Protein AF-A0A944VTJ9-F1 (afdb_monomer)

pLDDT: mean 94.47, std 5.13, range [71.0, 98.31]

Foldseek 3Di:
DDPVVVVVVVVVVVVVCVVCVVVDDDPVVVVVVVVVQVVCVVVVNDDDDDPVVVVVVVVVVVD

Sequence (63 aa):
MTVTEKLQVMEELWSDLCCNQDQIPVPQWHKDILDKREELVKQGKATFVDWKTAKKRIANRIS

Structure (mmCIF, N/CA/C/O backbone):
data_AF-A0A944VTJ9-F1
#
_entry.id   AF-A0A944VTJ9-F1
#
loop_
_atom_site.group_PDB
_atom_site.id
_atom_site.type_symbol
_atom_site.label_atom_id
_atom_site.label_alt_id
_atom_site.label_comp_id
_atom_site.label_asym_id
_atom_site.label_entity_id
_atom_site.label_seq_id
_atom_site.pdbx_PDB_ins_code
_atom_site.Cartn_x
_atom_site.Cartn_y
_atom_site.Cartn_z
_atom_site.occupancy
_atom_site.B_iso_or_equiv
_atom_site.auth_seq_id
_atom_site.auth_comp_id
_atom_site.auth_asym_id
_atom_site.auth_atom_id
_atom_site.pdbx_PDB_model_num
ATOM 1 N N . MET A 1 1 ? 24.970 -2.187 -18.510 1.00 72.81 1 MET A N 1
ATOM 2 C CA . MET A 1 1 ? 23.944 -1.269 -17.992 1.00 72.81 1 MET A CA 1
ATOM 3 C C . MET A 1 1 ? 24.507 -0.475 -16.830 1.00 72.81 1 MET A C 1
ATOM 5 O O . MET A 1 1 ? 24.918 -1.079 -15.836 1.00 72.81 1 MET A O 1
ATOM 9 N N . THR A 1 2 ? 24.545 0.843 -16.961 1.00 97.19 2 THR A N 1
ATOM 10 C CA . THR A 1 2 ? 24.843 1.775 -15.870 1.00 97.19 2 THR A CA 1
ATOM 11 C C . THR A 1 2 ? 23.695 1.795 -14.853 1.00 97.19 2 THR A C 1
ATOM 13 O O . THR A 1 2 ? 22.614 1.263 -15.105 1.00 97.19 2 THR A O 1
ATOM 16 N N . VAL A 1 3 ? 23.917 2.383 -13.673 1.00 97.38 3 VAL A N 1
ATOM 17 C CA . VAL A 1 3 ? 22.841 2.573 -12.682 1.00 97.38 3 VAL A CA 1
ATOM 18 C C . VAL A 1 3 ? 21.721 3.439 -13.263 1.00 97.38 3 VAL A C 1
ATOM 20 O O . VAL A 1 3 ? 20.557 3.093 -13.104 1.00 97.3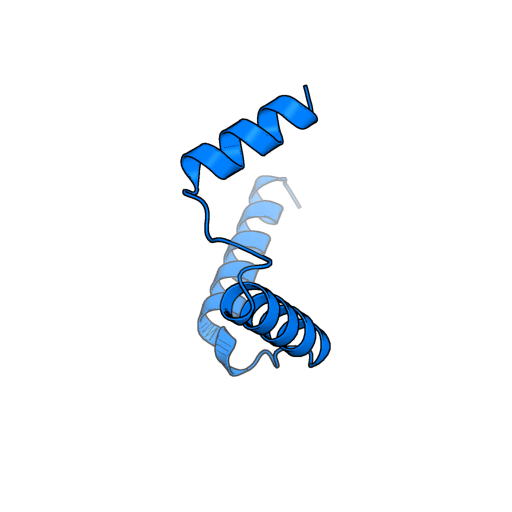8 3 VAL A O 1
ATOM 23 N N . THR A 1 4 ? 22.067 4.498 -13.997 1.00 97.69 4 THR A N 1
ATOM 24 C CA . THR A 1 4 ? 21.103 5.378 -14.673 1.00 97.69 4 THR A CA 1
ATOM 25 C C . THR A 1 4 ? 20.227 4.613 -15.658 1.00 97.69 4 THR A C 1
ATOM 27 O O . THR A 1 4 ? 19.009 4.714 -15.588 1.00 97.69 4 THR A O 1
ATOM 30 N N . GLU A 1 5 ? 20.827 3.780 -16.511 1.00 97.38 5 GLU A N 1
ATOM 31 C CA . GLU A 1 5 ? 20.078 2.964 -17.478 1.00 97.38 5 GLU A CA 1
ATOM 32 C C . GLU A 1 5 ? 19.141 1.970 -16.780 1.00 97.38 5 GLU A C 1
ATOM 34 O O . GLU A 1 5 ? 18.022 1.747 -17.230 1.00 97.38 5 GLU A O 1
ATOM 39 N N . LYS A 1 6 ? 19.563 1.384 -15.651 1.00 97.31 6 LYS A N 1
ATOM 40 C CA . LYS A 1 6 ? 18.692 0.498 -14.863 1.00 97.31 6 LYS A CA 1
ATOM 41 C C . LYS A 1 6 ? 17.496 1.249 -14.277 1.00 97.31 6 LYS A C 1
ATOM 43 O O . LYS A 1 6 ? 16.395 0.714 -14.301 1.00 97.31 6 LYS A O 1
ATOM 48 N N . LEU A 1 7 ? 17.709 2.459 -13.758 1.00 97.75 7 LEU A N 1
ATOM 49 C CA . LEU A 1 7 ? 16.636 3.279 -13.189 1.00 97.75 7 LEU A CA 1
ATOM 50 C C . LEU A 1 7 ? 15.632 3.716 -14.257 1.00 97.75 7 LEU A C 1
ATOM 52 O O . LEU A 1 7 ? 14.437 3.579 -14.034 1.00 97.75 7 L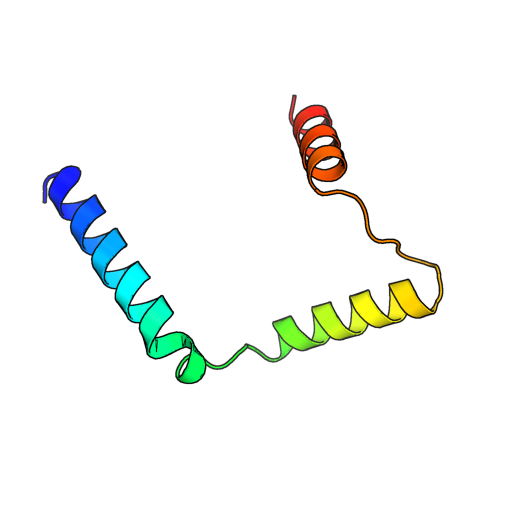EU A O 1
ATOM 56 N N . GLN A 1 8 ? 16.107 4.140 -15.429 1.00 97.44 8 GLN A N 1
ATOM 57 C CA . GLN A 1 8 ? 15.239 4.508 -16.553 1.00 97.44 8 GLN A CA 1
ATOM 58 C C . GLN A 1 8 ? 14.352 3.341 -16.989 1.00 97.44 8 GLN A C 1
ATOM 60 O O . GLN A 1 8 ? 13.142 3.498 -17.104 1.00 97.44 8 GLN A O 1
ATOM 65 N N . VAL A 1 9 ? 14.925 2.141 -17.127 1.00 97.75 9 VAL A N 1
ATOM 66 C CA . VAL A 1 9 ? 14.139 0.941 -17.449 1.00 97.75 9 VAL A CA 1
ATOM 67 C C . VAL A 1 9 ? 13.110 0.639 -16.356 1.00 97.75 9 VAL A C 1
ATOM 69 O O . VAL A 1 9 ? 11.978 0.281 -16.663 1.00 97.75 9 VAL A O 1
ATOM 72 N N . MET A 1 10 ? 13.461 0.792 -15.075 1.00 97.19 10 MET A N 1
ATOM 73 C CA . MET A 1 10 ? 12.496 0.603 -13.985 1.00 97.19 10 MET A CA 1
ATOM 74 C C . MET A 1 10 ? 11.353 1.625 -14.029 1.00 97.19 10 MET A C 1
ATOM 76 O O . MET A 1 10 ? 10.212 1.250 -13.773 1.00 97.19 10 MET A O 1
ATOM 80 N N . GLU A 1 11 ? 11.640 2.886 -14.353 1.00 96.62 11 GLU A N 1
ATOM 81 C CA . GLU A 1 11 ? 10.631 3.943 -14.493 1.00 96.62 11 GLU A CA 1
ATOM 82 C C . GLU A 1 11 ? 9.698 3.689 -15.679 1.00 96.62 11 GLU A C 1
ATOM 84 O O . GLU A 1 11 ? 8.483 3.814 -15.532 1.00 96.62 11 GLU A O 1
ATOM 89 N N . GLU A 1 12 ? 10.240 3.269 -16.823 1.00 96.62 12 GLU A N 1
ATOM 90 C CA . GLU A 1 12 ? 9.449 2.904 -18.002 1.00 96.62 12 GLU A CA 1
ATOM 91 C C . GLU A 1 12 ? 8.524 1.720 -17.708 1.00 96.62 12 GLU A C 1
ATOM 93 O O . GLU A 1 12 ? 7.322 1.795 -17.971 1.00 96.62 12 GLU A O 1
ATOM 98 N N . LEU A 1 13 ? 9.054 0.662 -17.084 1.00 95.19 13 LEU A N 1
ATOM 99 C CA . LEU A 1 13 ? 8.258 -0.491 -16.659 1.00 95.19 13 LEU A CA 1
ATOM 100 C C . LEU A 1 13 ? 7.163 -0.079 -15.674 1.00 95.19 13 LEU A C 1
ATOM 102 O O . LEU A 1 13 ? 6.019 -0.510 -15.799 1.00 95.19 13 LEU A O 1
ATOM 106 N N . TRP A 1 14 ? 7.496 0.761 -14.694 1.00 94.81 14 TRP A N 1
ATOM 107 C CA . TRP A 1 14 ? 6.525 1.238 -13.718 1.00 94.81 14 TRP A CA 1
ATOM 108 C C . TRP A 1 14 ? 5.414 2.066 -14.375 1.00 94.81 14 TRP A C 1
ATOM 110 O O . TRP A 1 14 ? 4.237 1.853 -14.085 1.00 94.81 14 TRP A O 1
ATOM 120 N N . SER A 1 15 ? 5.772 2.968 -15.291 1.00 94.75 15 SER A N 1
ATOM 121 C CA . SER A 1 15 ? 4.808 3.775 -16.039 1.00 94.75 15 SER A CA 1
ATOM 122 C C . SER A 1 15 ? 3.873 2.908 -16.881 1.00 94.75 15 SER A C 1
ATOM 124 O O . SER A 1 15 ? 2.668 3.154 -16.891 1.00 94.75 15 SER A O 1
ATOM 126 N N . ASP A 1 16 ? 4.402 1.894 -17.567 1.00 93.12 16 ASP A N 1
ATOM 127 C CA . ASP A 1 16 ? 3.596 0.983 -18.382 1.00 93.12 16 ASP A CA 1
ATOM 128 C C . ASP A 1 16 ? 2.606 0.177 -17.526 1.00 93.12 16 ASP A C 1
ATOM 130 O O . ASP A 1 16 ? 1.412 0.128 -17.828 1.00 93.12 16 ASP A O 1
ATOM 134 N N . LEU A 1 17 ? 3.067 -0.363 -16.391 1.00 91.19 17 LEU A N 1
ATOM 135 C CA . LEU A 1 17 ? 2.207 -1.080 -15.445 1.00 91.19 17 LEU A CA 1
ATOM 136 C C . LEU A 1 17 ? 1.080 -0.192 -14.902 1.00 91.19 17 LEU A C 1
ATOM 138 O O . LEU A 1 17 ? -0.049 -0.660 -14.755 1.00 91.19 17 LEU A O 1
ATOM 142 N N . CYS A 1 18 ? 1.358 1.085 -14.624 1.00 90.19 18 CYS A N 1
ATOM 143 C CA . CYS A 1 18 ? 0.336 2.036 -14.190 1.00 90.19 18 CYS A CA 1
ATOM 144 C C . CYS A 1 18 ? -0.703 2.320 -15.286 1.00 90.19 18 CYS A C 1
ATOM 146 O O . CYS A 1 18 ? -1.897 2.368 -14.991 1.00 90.19 18 CYS A O 1
ATOM 148 N N . CYS A 1 19 ? -0.274 2.480 -16.541 1.00 92.75 19 CYS A N 1
ATOM 149 C CA . CYS A 1 19 ? -1.178 2.704 -17.673 1.00 92.75 19 CYS A CA 1
ATOM 150 C C . CYS A 1 19 ? -2.049 1.478 -17.990 1.00 92.75 19 CYS A C 1
ATOM 152 O O . CYS A 1 19 ? -3.179 1.632 -18.448 1.00 92.75 19 CYS A O 1
ATOM 154 N N . ASN A 1 20 ? -1.545 0.273 -17.716 1.00 89.88 20 ASN A N 1
ATOM 155 C CA . ASN A 1 20 ? -2.209 -0.997 -18.015 1.00 89.88 20 ASN A CA 1
ATOM 156 C C . ASN A 1 20 ? -2.795 -1.686 -16.770 1.00 89.88 20 ASN A C 1
ATOM 158 O O . ASN A 1 20 ? -3.011 -2.897 -16.784 1.00 89.88 20 ASN A O 1
ATOM 162 N N . GLN A 1 21 ? -3.075 -0.937 -15.699 1.00 86.38 21 GLN A N 1
ATOM 163 C CA . GLN A 1 21 ? -3.517 -1.491 -14.411 1.00 86.38 21 GLN A CA 1
ATOM 164 C C . GLN A 1 21 ? -4.745 -2.414 -14.514 1.00 86.38 21 GLN A C 1
ATOM 166 O O . GLN A 1 21 ? -4.809 -3.424 -13.818 1.00 86.38 21 GLN A O 1
ATOM 171 N N . ASP A 1 22 ? -5.681 -2.121 -15.422 1.00 87.50 22 ASP A N 1
ATOM 172 C CA . ASP A 1 22 ? -6.906 -2.912 -15.608 1.00 87.50 22 ASP A CA 1
ATOM 173 C C . ASP A 1 22 ? -6.632 -4.295 -16.224 1.00 87.50 22 ASP A C 1
ATOM 175 O O . ASP A 1 22 ? -7.451 -5.207 -16.114 1.00 87.50 22 ASP A O 1
ATOM 179 N N . GLN A 1 23 ? -5.468 -4.470 -16.856 1.00 89.94 23 GLN A N 1
ATOM 180 C CA . GLN A 1 23 ? -5.025 -5.746 -17.420 1.00 89.94 23 GLN A CA 1
ATOM 181 C C . GLN A 1 23 ? -4.367 -6.651 -16.370 1.00 89.94 23 GLN A C 1
ATOM 183 O O . GLN A 1 23 ? -4.125 -7.829 -16.639 1.00 89.9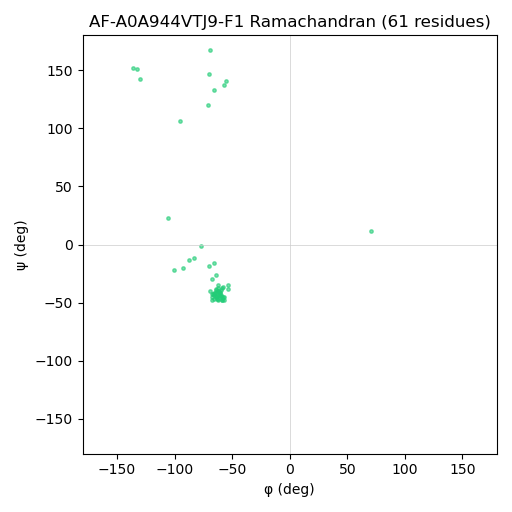4 23 GLN A O 1
ATOM 188 N N . ILE A 1 24 ? -4.066 -6.124 -15.178 1.00 86.38 24 ILE A N 1
ATOM 189 C CA . ILE A 1 24 ? -3.395 -6.861 -14.109 1.00 86.38 24 ILE A CA 1
ATOM 190 C C . ILE A 1 24 ? -4.467 -7.416 -13.163 1.00 86.38 24 ILE A C 1
ATOM 192 O O . ILE A 1 24 ? -5.048 -6.664 -12.375 1.00 86.38 24 ILE A O 1
ATOM 196 N N . PRO A 1 25 ? -4.752 -8.732 -13.192 1.00 88.62 25 PRO A N 1
ATOM 197 C CA . PRO A 1 25 ? -5.765 -9.300 -12.320 1.00 88.62 25 PRO A CA 1
ATOM 198 C C . PRO A 1 25 ? -5.322 -9.188 -10.862 1.00 88.62 25 PRO A C 1
ATOM 200 O O . PRO A 1 25 ? -4.204 -9.560 -10.500 1.00 88.62 25 PRO A O 1
ATOM 203 N N . VAL A 1 26 ? -6.226 -8.722 -10.002 1.00 86.19 26 VAL A N 1
ATOM 204 C CA . VAL A 1 26 ? -6.001 -8.729 -8.555 1.00 86.19 26 VAL A CA 1
ATOM 205 C C . VAL A 1 26 ? -6.059 -10.181 -8.067 1.00 86.19 26 VAL A C 1
ATOM 207 O O . VAL A 1 26 ? -7.098 -10.827 -8.227 1.00 86.19 26 VAL A O 1
ATOM 210 N N . PRO A 1 27 ? -4.988 -10.723 -7.454 1.00 93.88 27 PRO A N 1
ATOM 211 C CA . PRO A 1 27 ? -5.026 -12.066 -6.891 1.00 93.88 27 PRO A CA 1
ATOM 212 C C . PRO A 1 27 ? -6.143 -12.195 -5.853 1.00 93.88 27 PRO A C 1
ATOM 214 O O . PRO A 1 27 ? -6.291 -11.326 -4.994 1.00 93.88 27 PRO A O 1
ATOM 217 N N . GLN A 1 28 ? -6.888 -13.303 -5.878 1.00 94.69 28 GLN A N 1
ATOM 218 C CA . GLN A 1 28 ? -8.036 -13.503 -4.982 1.00 94.69 28 GLN A CA 1
ATOM 219 C C . GLN A 1 28 ? -7.664 -13.316 -3.501 1.00 94.69 28 GLN A C 1
ATOM 221 O O . GLN A 1 28 ? -8.382 -12.657 -2.755 1.00 94.69 28 GLN A O 1
ATOM 226 N N . TRP A 1 29 ? -6.478 -13.778 -3.099 1.00 96.38 29 TRP A N 1
ATOM 227 C CA . TRP A 1 29 ? -6.011 -13.647 -1.721 1.00 96.38 29 TRP A CA 1
ATOM 228 C C . TRP A 1 29 ? -5.797 -12.185 -1.277 1.00 96.38 29 TRP A C 1
ATOM 230 O O . TRP A 1 29 ? -5.919 -11.895 -0.086 1.00 96.38 29 TRP A O 1
ATOM 240 N N . HIS A 1 30 ? -5.512 -11.247 -2.198 1.00 94.94 30 HIS A N 1
ATOM 241 C CA . HIS A 1 30 ? -5.480 -9.813 -1.868 1.00 94.94 30 HIS A CA 1
ATOM 242 C C . HIS A 1 30 ? -6.867 -9.348 -1.425 1.00 94.94 30 HIS A C 1
ATOM 244 O O . HIS A 1 30 ? -6.991 -8.686 -0.393 1.00 94.94 30 HIS A O 1
ATOM 250 N N . LYS A 1 31 ? -7.902 -9.719 -2.188 1.00 94.88 31 LYS A N 1
ATOM 251 C CA . LYS A 1 31 ? -9.291 -9.377 -1.881 1.00 94.88 31 LYS A CA 1
ATOM 252 C C . LYS A 1 31 ? -9.721 -9.992 -0.552 1.00 94.88 31 LYS A C 1
ATOM 254 O O . LYS A 1 31 ? -10.208 -9.269 0.307 1.00 94.88 31 LYS A O 1
ATOM 259 N N . ASP A 1 32 ? -9.426 -11.271 -0.333 1.00 97.56 32 ASP A N 1
ATOM 260 C CA . ASP A 1 32 ? -9.804 -11.972 0.900 1.00 97.56 32 ASP A CA 1
ATOM 261 C C . ASP A 1 32 ? -9.232 -11.286 2.159 1.00 97.56 32 ASP A C 1
ATOM 263 O O . ASP A 1 32 ? -9.886 -11.206 3.203 1.00 97.56 32 ASP A O 1
ATOM 267 N N . ILE A 1 33 ? -8.010 -10.744 2.073 1.00 97.38 33 ILE A N 1
ATOM 268 C CA . ILE A 1 33 ? -7.402 -9.970 3.164 1.00 97.38 33 ILE A CA 1
ATOM 269 C C . ILE A 1 33 ? -8.132 -8.644 3.389 1.00 97.38 33 ILE A C 1
ATOM 271 O O . ILE A 1 33 ? -8.311 -8.247 4.545 1.00 97.38 33 ILE A O 1
ATOM 275 N N . LEU A 1 34 ? -8.505 -7.938 2.319 1.00 96.31 34 LEU A N 1
ATOM 276 C CA . LEU A 1 34 ? -9.232 -6.673 2.421 1.00 96.31 34 LEU A CA 1
ATOM 277 C C . LEU A 1 34 ? -10.625 -6.892 3.015 1.00 96.31 34 LEU A C 1
ATOM 279 O O . LEU A 1 34 ? -10.950 -6.228 3.997 1.00 96.31 34 LEU A O 1
ATOM 283 N N . ASP A 1 35 ? -11.362 -7.888 2.524 1.00 97.12 35 ASP A N 1
ATOM 284 C CA . ASP A 1 35 ? -12.691 -8.259 3.020 1.00 97.12 35 ASP A CA 1
ATOM 285 C C . ASP A 1 35 ? -12.629 -8.610 4.518 1.00 97.12 35 ASP A C 1
ATOM 287 O O . ASP A 1 35 ? -13.398 -8.097 5.335 1.00 97.12 35 ASP A O 1
ATOM 291 N N . LYS A 1 36 ? -11.631 -9.409 4.927 1.00 97.81 36 LYS A N 1
ATOM 292 C CA . LYS A 1 36 ? -11.401 -9.733 6.344 1.00 97.81 36 LYS A CA 1
ATOM 293 C C . LYS A 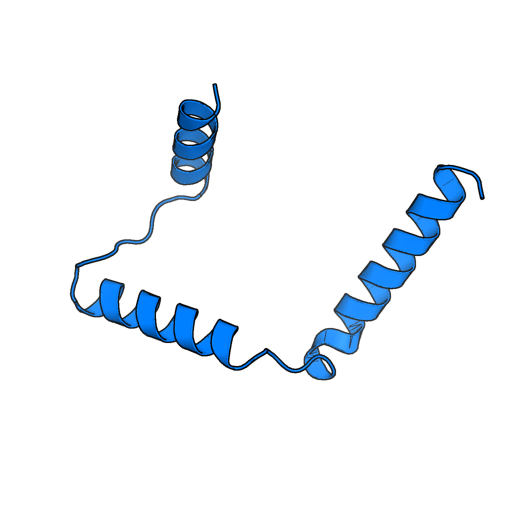1 36 ? -11.113 -8.490 7.191 1.00 97.81 36 LYS A C 1
ATOM 295 O O . LYS A 1 36 ? -11.568 -8.407 8.332 1.00 97.81 36 LYS A O 1
ATOM 300 N N . ARG A 1 37 ? -10.316 -7.543 6.685 1.00 97.25 37 ARG A N 1
ATOM 301 C CA . ARG A 1 37 ? -9.986 -6.303 7.410 1.00 97.25 37 ARG A CA 1
ATOM 302 C C . ARG A 1 37 ? -11.197 -5.387 7.527 1.00 97.25 37 ARG A C 1
ATOM 304 O O . ARG A 1 37 ? -11.397 -4.812 8.593 1.00 97.25 37 ARG A O 1
ATOM 311 N N . GLU A 1 38 ? -11.995 -5.280 6.472 1.00 97.62 38 GLU A N 1
ATOM 312 C CA . GLU A 1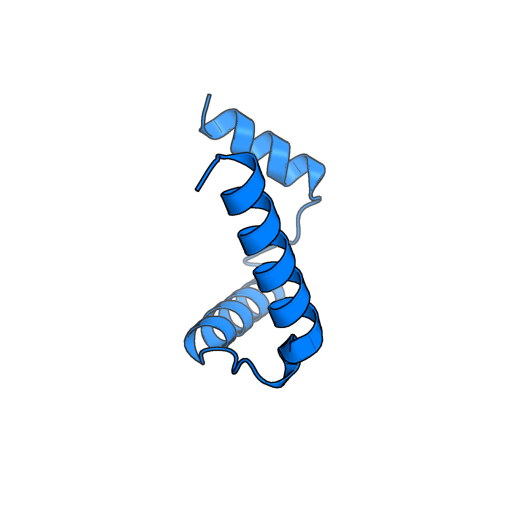 38 ? -13.234 -4.509 6.477 1.00 97.62 38 GLU A CA 1
ATOM 313 C C . GLU A 1 38 ? -14.218 -5.060 7.516 1.00 97.62 38 GLU A C 1
ATOM 315 O O . GLU A 1 38 ? -14.765 -4.301 8.316 1.00 97.62 38 GLU A O 1
ATOM 320 N N . GLU A 1 39 ? -14.371 -6.382 7.583 1.00 98.25 39 GLU A N 1
ATOM 321 C CA . GLU A 1 39 ? -15.234 -7.029 8.570 1.00 98.25 39 GLU A CA 1
ATOM 322 C C . GLU A 1 39 ? -14.765 -6.771 10.012 1.00 98.25 39 GLU A C 1
ATOM 324 O O . GLU A 1 39 ? -15.569 -6.477 10.896 1.00 98.25 39 GLU A O 1
ATOM 329 N N . LEU A 1 40 ? -13.452 -6.784 10.267 1.00 98.31 40 LEU A N 1
ATOM 330 C CA . LEU A 1 40 ? -12.919 -6.419 11.584 1.00 98.31 40 LEU A CA 1
ATOM 331 C C . LEU A 1 40 ? -13.233 -4.966 11.960 1.00 98.31 40 LEU A C 1
ATOM 333 O O . LEU A 1 40 ? -13.480 -4.694 13.136 1.00 98.31 40 LEU A O 1
ATOM 337 N N . VAL A 1 41 ? -13.245 -4.044 10.993 1.00 97.94 41 VAL A N 1
ATOM 338 C CA . VAL A 1 41 ? -13.655 -2.652 11.233 1.00 97.94 41 VAL A CA 1
ATOM 339 C C . VAL A 1 41 ? -15.148 -2.576 11.550 1.00 97.94 41 VAL A C 1
ATOM 341 O O . VAL A 1 41 ? -15.517 -1.945 12.540 1.00 97.94 41 VAL A O 1
ATOM 344 N N . LYS A 1 4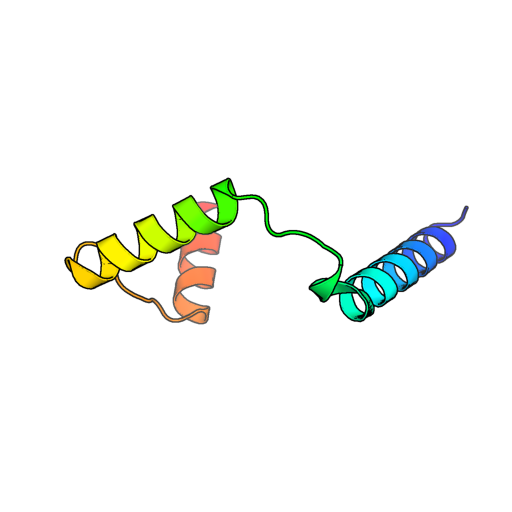2 ? -16.002 -3.273 10.786 1.00 97.50 42 LYS A N 1
ATOM 345 C CA . LYS A 1 42 ? -17.456 -3.345 11.038 1.00 97.50 42 LYS A CA 1
ATOM 346 C C . LYS A 1 42 ? -17.777 -3.907 12.424 1.00 97.50 42 LYS A C 1
ATOM 348 O O . LYS A 1 42 ? -18.669 -3.408 13.101 1.00 97.50 42 LYS A O 1
ATOM 353 N N . GLN A 1 43 ? -17.006 -4.893 12.879 1.00 98.00 43 GLN A N 1
ATOM 354 C CA . GLN A 1 43 ? -17.122 -5.482 14.217 1.00 98.00 43 GLN A CA 1
ATOM 355 C C . GLN A 1 43 ? -16.507 -4.619 15.337 1.00 98.00 43 GLN A C 1
ATOM 357 O O . GLN A 1 43 ? -16.516 -5.040 16.494 1.00 98.00 43 GLN A O 1
ATOM 362 N N . GLY A 1 44 ? -15.909 -3.463 15.026 1.00 97.19 44 GLY A N 1
ATOM 363 C CA . GLY A 1 44 ? -15.219 -2.607 16.000 1.00 97.19 44 GLY A CA 1
ATOM 364 C C . GLY A 1 44 ? -13.898 -3.181 16.534 1.00 97.19 44 GLY A C 1
ATOM 365 O O . GLY A 1 44 ? -13.342 -2.665 17.501 1.00 97.19 44 GLY A O 1
ATOM 366 N N . LYS A 1 45 ? -13.376 -4.246 15.915 1.00 97.69 45 LYS A N 1
ATOM 367 C CA . LYS A 1 45 ? -12.116 -4.918 16.290 1.00 97.69 45 LYS A CA 1
ATOM 368 C C . LYS A 1 45 ? -10.886 -4.298 15.624 1.00 97.69 45 LYS A C 1
ATOM 370 O O . LYS A 1 45 ? -9.760 -4.602 16.013 1.00 97.69 45 LYS A O 1
ATOM 375 N N . ALA A 1 46 ? -11.090 -3.453 14.620 1.00 96.38 46 ALA A N 1
ATOM 376 C CA . ALA A 1 4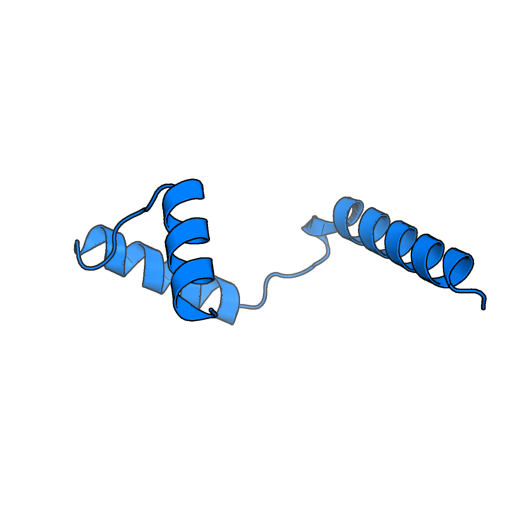6 ? -10.055 -2.668 13.967 1.00 96.38 46 ALA A CA 1
ATOM 377 C C . ALA A 1 46 ? -10.544 -1.234 13.746 1.00 96.38 46 ALA A C 1
ATOM 379 O O . ALA A 1 46 ? -11.736 -0.987 13.583 1.00 96.38 46 ALA A O 1
ATOM 380 N N . THR A 1 47 ? -9.612 -0.286 13.723 1.00 94.75 47 THR A N 1
ATOM 381 C CA . THR A 1 47 ? -9.899 1.127 13.472 1.00 94.75 47 THR A CA 1
ATOM 382 C C . THR A 1 47 ? -8.932 1.688 12.445 1.00 94.75 47 THR A C 1
ATOM 384 O O . THR A 1 47 ? -7.787 1.242 12.320 1.00 94.75 47 THR A O 1
ATOM 387 N N . PHE A 1 48 ? -9.398 2.690 11.706 1.00 94.75 48 PHE A N 1
ATOM 388 C CA . PHE A 1 48 ? -8.515 3.492 10.878 1.00 94.75 48 PHE A CA 1
ATOM 389 C C . PHE A 1 48 ? -7.630 4.369 11.758 1.00 94.75 48 PHE A C 1
ATOM 391 O O . PHE A 1 48 ? -8.030 4.834 12.825 1.00 94.75 48 PHE A O 1
ATOM 398 N N . VAL A 1 49 ? -6.410 4.598 11.287 1.00 95.25 49 VAL A N 1
ATOM 399 C CA . VAL A 1 49 ? -5.447 5.477 11.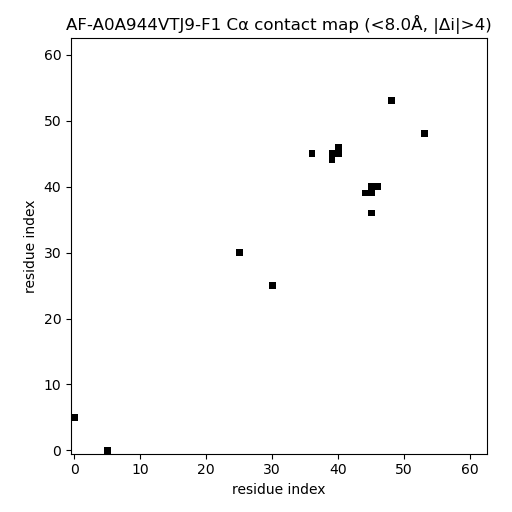935 1.00 95.25 49 VAL A CA 1
ATOM 400 C C . VAL A 1 49 ? -4.894 6.442 10.904 1.00 95.25 49 VAL A C 1
ATOM 402 O O . VAL A 1 49 ? -4.661 6.077 9.752 1.00 95.25 49 VAL A O 1
ATOM 405 N N . ASP A 1 50 ? -4.670 7.675 11.340 1.00 96.88 50 ASP A N 1
ATOM 406 C CA . ASP A 1 50 ? -3.988 8.683 10.545 1.00 96.88 50 ASP A CA 1
ATOM 407 C C . ASP A 1 50 ? -2.607 8.182 10.072 1.00 96.88 50 ASP A C 1
ATOM 409 O O . ASP A 1 50 ? -1.854 7.538 10.813 1.00 96.88 50 ASP A O 1
ATOM 413 N N . TRP A 1 51 ? -2.256 8.508 8.829 1.00 96.44 51 TRP A N 1
ATOM 414 C CA . TRP A 1 51 ? -1.031 8.037 8.188 1.00 96.44 51 TRP A CA 1
ATOM 415 C C . TRP A 1 51 ? 0.254 8.530 8.865 1.00 96.44 51 TRP A C 1
ATOM 417 O O . TRP A 1 51 ? 1.218 7.773 9.004 1.00 96.44 51 TRP A O 1
ATOM 427 N N . LYS A 1 52 ? 0.278 9.777 9.345 1.00 96.88 52 LYS A N 1
ATOM 428 C CA . LYS A 1 52 ? 1.397 10.337 10.115 1.00 96.88 52 LYS A CA 1
ATOM 429 C C . LYS A 1 52 ? 1.571 9.579 11.429 1.00 96.88 52 LYS A C 1
ATOM 431 O O . LYS A 1 52 ? 2.700 9.251 11.803 1.00 96.88 52 LYS A O 1
ATOM 436 N N . THR A 1 53 ? 0.467 9.243 12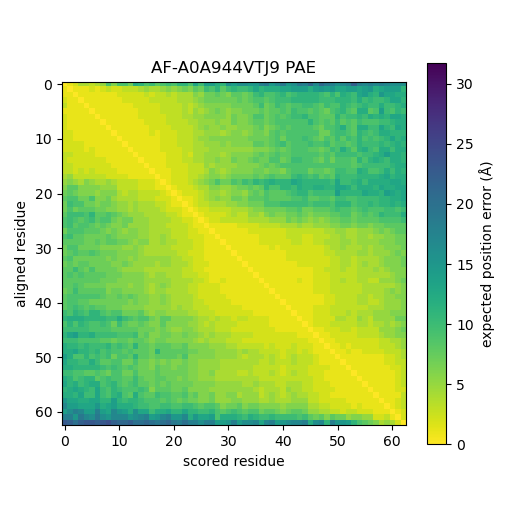.094 1.00 96.81 53 THR A N 1
ATOM 437 C CA . THR A 1 53 ? 0.484 8.423 13.315 1.00 96.81 53 THR A CA 1
ATOM 438 C C . THR A 1 53 ? 0.998 7.009 13.034 1.00 96.81 53 THR A C 1
ATOM 440 O O . THR A 1 53 ? 1.865 6.517 13.762 1.00 96.81 53 THR A O 1
ATOM 443 N N . ALA A 1 54 ? 0.535 6.373 11.952 1.00 96.12 54 ALA A N 1
ATOM 444 C CA . ALA A 1 54 ? 1.009 5.054 11.534 1.00 96.12 54 ALA A CA 1
ATOM 445 C C . ALA A 1 54 ? 2.522 5.048 11.259 1.00 96.12 54 ALA A C 1
ATOM 447 O O . ALA A 1 54 ? 3.238 4.209 11.809 1.00 96.12 54 ALA A O 1
ATOM 448 N N . LYS A 1 55 ? 3.026 6.025 10.490 1.00 96.69 55 LYS A N 1
ATOM 449 C CA . LYS A 1 55 ? 4.464 6.176 10.208 1.00 96.69 55 LYS A CA 1
ATOM 450 C C . LYS A 1 55 ? 5.290 6.313 11.482 1.00 96.69 55 LYS A C 1
ATOM 452 O O . LYS A 1 55 ? 6.276 5.599 11.639 1.00 96.69 55 LYS A O 1
ATOM 457 N N . LYS A 1 56 ? 4.869 7.182 12.409 1.00 97.06 56 LYS A N 1
ATOM 458 C CA . LYS A 1 56 ? 5.565 7.375 13.691 1.00 97.06 56 LYS A CA 1
ATOM 459 C C . LYS A 1 56 ? 5.627 6.074 14.496 1.00 97.06 56 LYS A C 1
ATOM 461 O O . LYS A 1 56 ? 6.678 5.726 15.020 1.00 97.06 56 LYS A O 1
ATOM 466 N N . ARG A 1 57 ? 4.520 5.325 14.555 1.00 95.50 57 ARG A N 1
ATOM 467 C CA . ARG A 1 57 ? 4.468 4.028 15.246 1.00 95.50 57 ARG A CA 1
ATOM 468 C C . ARG A 1 57 ? 5.414 2.996 14.627 1.00 95.50 57 ARG A C 1
ATOM 470 O O . ARG A 1 57 ? 6.020 2.235 15.373 1.00 95.50 57 ARG A O 1
ATOM 477 N N . ILE A 1 58 ? 5.512 2.948 13.298 1.00 96.12 58 ILE A N 1
ATOM 478 C CA . ILE A 1 58 ? 6.411 2.026 12.587 1.00 96.12 58 ILE A CA 1
ATOM 479 C C . ILE A 1 58 ? 7.872 2.408 12.840 1.00 96.12 58 ILE A C 1
ATOM 481 O O . ILE A 1 58 ? 8.650 1.547 13.234 1.00 96.12 58 ILE A O 1
ATOM 485 N N . ALA A 1 59 ? 8.223 3.689 12.695 1.00 95.81 59 ALA A N 1
ATOM 486 C CA . ALA A 1 59 ? 9.580 4.176 12.947 1.00 95.81 59 ALA A CA 1
ATOM 487 C C . ALA A 1 59 ? 10.047 3.845 14.376 1.00 95.81 59 ALA A C 1
ATOM 489 O O . ALA A 1 59 ? 11.122 3.284 14.558 1.00 95.81 59 ALA A O 1
ATOM 490 N N . ASN A 1 60 ? 9.188 4.076 15.374 1.00 96.25 60 ASN A N 1
ATOM 491 C CA . ASN A 1 60 ? 9.477 3.766 16.777 1.00 96.25 60 ASN A CA 1
ATOM 492 C C . ASN A 1 60 ? 9.633 2.263 17.083 1.00 96.25 60 ASN A C 1
ATOM 494 O O . ASN A 1 60 ? 10.079 1.928 18.171 1.00 96.25 60 ASN A O 1
ATOM 498 N N . ARG A 1 61 ? 9.189 1.359 16.199 1.00 94.69 61 ARG A N 1
ATOM 499 C CA . ARG A 1 61 ? 9.327 -0.099 16.384 1.00 94.69 61 ARG A CA 1
ATOM 500 C C . ARG A 1 61 ? 10.589 -0.672 15.751 1.00 94.69 61 ARG A C 1
ATOM 502 O O . ARG A 1 61 ? 10.937 -1.805 16.062 1.00 94.69 61 ARG A O 1
ATOM 509 N N . ILE A 1 62 ? 11.170 0.050 14.798 1.00 93.50 62 ILE A N 1
ATOM 510 C CA . ILE A 1 62 ? 12.328 -0.397 14.016 1.00 93.50 62 ILE A CA 1
ATOM 511 C C . ILE A 1 62 ? 13.625 0.234 14.552 1.00 93.50 62 ILE A C 1
ATOM 513 O O . ILE A 1 62 ? 14.697 -0.314 14.316 1.00 93.50 62 ILE A O 1
ATOM 517 N N . SER A 1 63 ? 13.526 1.359 15.272 1.00 71.00 63 SER A N 1
ATOM 518 C CA . SER A 1 63 ? 14.636 1.965 16.021 1.00 71.00 63 SER A CA 1
ATOM 519 C C . SER A 1 63 ? 14.833 1.322 17.388 1.00 71.00 63 SER A C 1
ATOM 521 O O . SER A 1 63 ? 15.971 1.467 17.883 1.00 71.00 63 SER A O 1
#

Radius of gyration: 18.22 Å; Cα contacts (8 Å, |Δi|>4): 8; chains: 1; bounding box: 42×24×35 Å

Mean predicted aligned error: 5.75 Å

Secondary structure (DSSP, 8-state):
--HHHHHHHHHHHHHHHHHTGGGSPPPHHHHHHHHHHHHHHHTTS-----HHHHHHHHHHHH-

Solvent-accessible surface area (backbone atoms only — not comparable to full-atom values): 3864 Å² total; per-residue (Å²): 130,55,73,66,56,52,49,52,52,51,51,52,52,50,51,50,50,64,77,44,46,91,78,56,80,79,57,67,68,62,51,54,53,49,55,54,51,51,51,32,37,76,71,68,77,42,79,89,72,58,66,70,59,51,50,51,56,50,53,69,72,77,110